Protein AF-A0AA40K0H0-F1 (afdb_monomer_lite)

Foldseek 3Di:
DDDDDDDDDDDPPPCPVVVLVVLQVVCVVPPDPVGRDDDDPDLLVVLCVVVVPDPCLCVPPPVSVVVSVVSSVVSVVVVCCVRPDDPPDPPDD

Organism: NCBI:txid314040

Structure (mmCIF, N/CA/C/O backbone):
data_AF-A0AA40K0H0-F1
#
_entry.id   AF-A0AA40K0H0-F1
#
loop_
_atom_site.group_PDB
_atom_site.id
_atom_site.type_symbol
_atom_site.label_atom_id
_atom_site.label_alt_id
_atom_site.label_comp_id
_atom_site.label_asym_id
_atom_site.label_entity_id
_atom_site.label_seq_id
_atom_site.pdbx_PDB_ins_code
_atom_site.Cartn_x
_atom_site.Cartn_y
_atom_site.Cartn_z
_atom_site.occupancy
_atom_site.B_iso_or_equiv
_atom_site.auth_seq_id
_atom_site.auth_comp_id
_atom_site.auth_asym_id
_atom_site.auth_atom_id
_atom_site.pdbx_PDB_model_num
ATOM 1 N N . MET A 1 1 ? 23.604 10.184 -4.451 1.00 47.88 1 MET A N 1
ATOM 2 C CA . MET A 1 1 ? 22.440 10.475 -5.316 1.00 47.88 1 MET A CA 1
ATOM 3 C C . MET A 1 1 ? 21.185 10.258 -4.491 1.00 47.88 1 MET A C 1
ATOM 5 O O . MET A 1 1 ? 21.107 9.231 -3.835 1.00 47.88 1 MET A O 1
ATOM 9 N N . TYR A 1 2 ? 20.259 11.217 -4.463 1.00 58.56 2 TYR A N 1
ATOM 10 C CA . TYR A 1 2 ? 18.950 11.019 -3.836 1.00 58.56 2 TYR A CA 1
ATOM 11 C C . TYR A 1 2 ? 18.004 10.398 -4.865 1.00 58.56 2 TYR A C 1
ATOM 13 O O . TYR A 1 2 ? 17.786 10.984 -5.927 1.00 58.56 2 TYR A O 1
ATOM 21 N N . SER A 1 3 ? 17.466 9.221 -4.560 1.00 70.00 3 SER A N 1
ATOM 22 C CA . SER A 1 3 ? 16.401 8.600 -5.349 1.00 70.00 3 SER A CA 1
ATOM 23 C C . SER A 1 3 ? 15.092 9.351 -5.104 1.00 70.00 3 SER A C 1
ATOM 25 O O . SER A 1 3 ? 14.798 9.745 -3.974 1.00 70.00 3 SER A O 1
ATOM 27 N N . LYS A 1 4 ? 14.331 9.617 -6.169 1.00 82.19 4 LYS A N 1
ATOM 28 C CA . LYS A 1 4 ? 13.046 10.321 -6.076 1.00 82.19 4 LYS A CA 1
ATOM 29 C C . LYS A 1 4 ? 11.937 9.305 -5.823 1.00 82.19 4 LYS A C 1
ATOM 31 O O . LYS A 1 4 ? 11.675 8.473 -6.686 1.00 82.19 4 LYS A O 1
ATOM 36 N N . ASN A 1 5 ? 11.262 9.426 -4.684 1.00 86.38 5 ASN A N 1
ATOM 37 C CA . ASN A 1 5 ? 10.112 8.592 -4.341 1.00 86.38 5 ASN A CA 1
ATOM 38 C C . ASN A 1 5 ? 8.810 9.339 -4.660 1.00 86.38 5 ASN A C 1
ATOM 40 O O . ASN A 1 5 ? 8.694 10.535 -4.388 1.00 86.38 5 ASN A O 1
ATOM 44 N N . VAL A 1 6 ? 7.823 8.630 -5.213 1.00 86.50 6 VAL A N 1
ATOM 45 C CA . VAL A 1 6 ? 6.477 9.156 -5.482 1.00 86.50 6 VAL A CA 1
ATOM 46 C C . VAL A 1 6 ? 5.472 8.363 -4.656 1.00 86.50 6 VAL A C 1
ATOM 48 O O . VAL A 1 6 ? 5.394 7.143 -4.778 1.00 86.50 6 VAL A O 1
ATOM 51 N N . TYR A 1 7 ? 4.680 9.058 -3.840 1.00 86.81 7 TYR A N 1
ATOM 52 C CA . TYR A 1 7 ? 3.661 8.447 -2.987 1.00 86.81 7 TYR A CA 1
ATOM 53 C C . TYR A 1 7 ? 2.268 8.749 -3.538 1.00 86.81 7 TYR A C 1
ATOM 55 O O . TYR A 1 7 ? 1.904 9.909 -3.728 1.00 86.81 7 TYR A O 1
ATOM 63 N N . ILE A 1 8 ? 1.473 7.705 -3.778 1.00 85.31 8 ILE A N 1
ATOM 64 C CA . ILE A 1 8 ? 0.089 7.826 -4.255 1.00 85.31 8 ILE A CA 1
ATOM 65 C C . ILE A 1 8 ? -0.856 7.561 -3.079 1.00 85.31 8 ILE A C 1
ATOM 67 O O . ILE A 1 8 ? -1.025 6.418 -2.655 1.00 85.31 8 ILE A O 1
ATOM 71 N N . VAL A 1 9 ? -1.500 8.615 -2.569 1.00 83.12 9 VAL A N 1
ATOM 72 C CA . VAL A 1 9 ? -2.405 8.558 -1.407 1.00 83.12 9 VAL A CA 1
ATOM 73 C C . VAL A 1 9 ? -3.813 8.989 -1.823 1.00 83.12 9 VAL A C 1
ATOM 75 O O . VAL A 1 9 ? -3.995 10.062 -2.387 1.00 83.12 9 VAL A O 1
ATOM 78 N N . SER A 1 10 ? -4.827 8.153 -1.572 1.00 77.50 10 SER A N 1
ATOM 79 C CA . SER A 1 10 ? -6.246 8.507 -1.765 1.00 77.50 10 SER A CA 1
ATOM 80 C C . SER A 1 10 ? -7.193 7.546 -1.032 1.00 77.50 10 SER A C 1
ATOM 82 O O . SER A 1 10 ? -6.790 6.444 -0.646 1.00 77.50 10 SER A O 1
ATOM 84 N N . ALA A 1 11 ? -8.463 7.946 -0.884 1.00 77.12 11 ALA A N 1
ATOM 85 C CA . ALA A 1 11 ? -9.543 7.172 -0.253 1.00 77.12 11 ALA A CA 1
ATOM 86 C C . ALA A 1 11 ? -9.702 5.751 -0.833 1.00 77.12 11 ALA A C 1
ATOM 88 O O . ALA A 1 11 ? -9.265 5.485 -1.948 1.00 77.12 11 ALA A O 1
ATOM 89 N N . GLN A 1 12 ? -10.303 4.804 -0.103 1.00 73.75 12 GLN A N 1
ATOM 90 C CA . GLN A 1 12 ? -10.479 3.416 -0.568 1.00 73.75 12 GLN A CA 1
ATOM 91 C C . GLN A 1 12 ? -11.258 3.334 -1.904 1.00 73.75 12 GLN A C 1
ATOM 93 O O . GLN A 1 12 ? -12.053 4.210 -2.223 1.00 73.75 12 GLN A O 1
ATOM 98 N N . CYS A 1 13 ? -11.003 2.292 -2.709 1.00 70.19 13 CYS A N 1
ATOM 99 C CA . CYS A 1 13 ? -11.705 2.005 -3.976 1.00 70.19 13 CYS A CA 1
ATOM 100 C C . CYS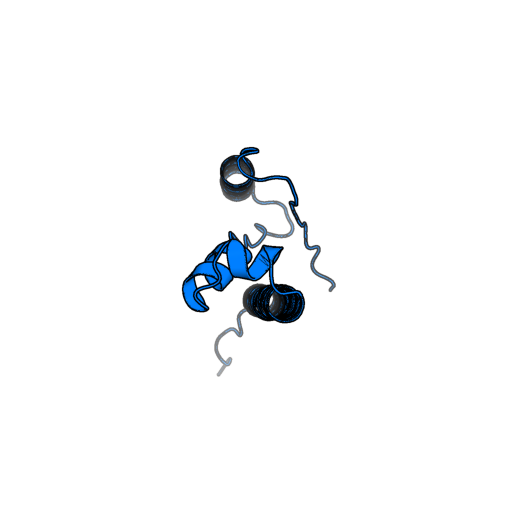 A 1 13 ? -11.605 3.062 -5.099 1.00 70.19 13 CYS A C 1
ATOM 102 O O . CYS A 1 13 ? -12.247 2.919 -6.130 1.00 70.19 13 CYS A O 1
ATOM 104 N N . THR A 1 14 ? -10.720 4.052 -4.989 1.00 78.44 14 THR A N 1
ATOM 105 C CA . THR A 1 14 ? -10.452 5.070 -6.031 1.00 78.44 14 THR A CA 1
ATOM 106 C C . THR A 1 14 ? -9.584 4.587 -7.206 1.00 78.44 14 THR A C 1
ATOM 108 O O . THR A 1 14 ? -8.976 5.389 -7.907 1.00 78.44 14 THR A O 1
ATOM 111 N N . GLY A 1 15 ? -9.444 3.272 -7.409 1.00 81.88 15 GLY A N 1
ATOM 112 C CA . GLY A 1 15 ? -8.639 2.729 -8.512 1.00 81.88 15 GLY A CA 1
ATOM 113 C C . GLY A 1 15 ? -7.117 2.878 -8.358 1.00 81.88 15 GLY A C 1
ATOM 114 O O . GLY A 1 15 ? -6.402 2.735 -9.343 1.00 81.88 15 GLY A O 1
ATOM 115 N N . LYS A 1 16 ? -6.593 3.124 -7.146 1.00 87.62 16 LYS A N 1
ATOM 116 C CA . LYS A 1 16 ? -5.137 3.207 -6.876 1.00 87.62 16 LYS A CA 1
ATOM 117 C C . LYS A 1 16 ? -4.360 2.019 -7.432 1.00 87.62 16 LYS A C 1
ATOM 119 O O . LYS A 1 16 ? -3.382 2.217 -8.138 1.00 87.62 16 LYS A O 1
ATOM 124 N N . THR A 1 17 ? -4.809 0.797 -7.146 1.00 84.44 17 THR A N 1
ATOM 125 C CA . THR A 1 17 ? -4.153 -0.422 -7.637 1.00 84.44 17 THR A CA 1
ATOM 126 C C . THR A 1 17 ? -4.135 -0.445 -9.167 1.00 84.44 17 THR A C 1
ATOM 128 O O . THR A 1 17 ? -3.104 -0.736 -9.763 1.00 84.44 17 THR A O 1
ATOM 131 N N . THR A 1 18 ? -5.230 -0.031 -9.813 1.00 89.62 18 THR A N 1
ATOM 132 C CA . THR A 1 18 ? -5.312 0.103 -11.274 1.00 89.62 18 THR A CA 1
ATOM 133 C C . THR A 1 18 ? -4.331 1.140 -11.814 1.00 89.62 18 THR A C 1
ATOM 135 O O . THR A 1 18 ? -3.645 0.870 -12.796 1.00 89.62 18 THR A O 1
ATOM 138 N N . LEU A 1 19 ? -4.237 2.313 -11.180 1.00 89.00 19 LEU A N 1
ATOM 139 C CA . LEU A 1 19 ? -3.306 3.366 -11.585 1.00 89.00 19 LEU A CA 1
ATOM 140 C C . LEU A 1 19 ? -1.855 2.899 -11.458 1.00 89.00 19 LEU A C 1
ATOM 142 O O . LEU A 1 19 ? -1.090 3.030 -12.407 1.00 89.00 19 LEU A O 1
ATOM 146 N N . VAL A 1 20 ? -1.496 2.318 -10.312 1.00 89.06 20 VAL A N 1
ATOM 147 C CA . VAL A 1 20 ? -0.142 1.818 -10.066 1.00 89.06 20 VAL A CA 1
ATOM 148 C C . VAL A 1 20 ? 0.212 0.722 -11.073 1.00 89.06 20 VAL A C 1
ATOM 150 O O . VAL A 1 20 ? 1.295 0.767 -11.636 1.00 89.06 20 VAL A O 1
ATOM 153 N N . ASN A 1 21 ? -0.699 -0.211 -11.369 1.00 89.19 21 ASN A N 1
ATOM 154 C CA . ASN A 1 21 ? -0.465 -1.253 -12.376 1.00 89.19 21 ASN A CA 1
ATOM 155 C C . ASN A 1 21 ? -0.288 -0.684 -13.792 1.00 89.19 21 ASN A C 1
ATOM 157 O O . ASN A 1 21 ? 0.510 -1.202 -14.564 1.00 89.19 21 ASN A O 1
ATOM 161 N N . ARG A 1 22 ? -1.009 0.385 -14.147 1.00 91.38 22 ARG A N 1
ATOM 162 C CA . ARG A 1 22 ? -0.817 1.054 -15.443 1.00 91.38 22 ARG A CA 1
ATOM 163 C C . ARG A 1 22 ? 0.509 1.803 -15.517 1.00 91.38 22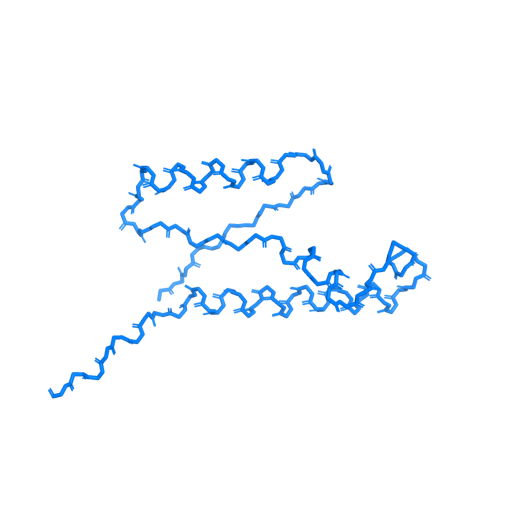 ARG A C 1
ATOM 165 O O . ARG A 1 22 ? 1.129 1.796 -16.572 1.00 91.38 22 ARG A O 1
ATOM 172 N N . LEU A 1 23 ? 0.939 2.433 -14.423 1.00 90.56 23 LEU A N 1
ATOM 173 C CA . LEU A 1 23 ? 2.254 3.076 -14.345 1.00 90.56 23 LEU A CA 1
ATOM 174 C C . LEU A 1 23 ? 3.381 2.043 -14.457 1.00 90.56 23 LEU A C 1
ATOM 176 O O . LEU A 1 23 ? 4.317 2.263 -15.213 1.00 90.56 23 LEU A O 1
ATOM 180 N N . ASP A 1 24 ? 3.244 0.910 -13.768 1.00 89.62 24 ASP A N 1
ATOM 181 C CA . ASP A 1 24 ? 4.140 -0.253 -13.857 1.00 89.62 24 ASP A CA 1
ATOM 182 C C . ASP A 1 24 ? 4.337 -0.699 -15.304 1.00 89.62 24 ASP A C 1
ATOM 184 O O . ASP A 1 24 ? 5.446 -0.684 -15.832 1.00 89.62 24 ASP A O 1
ATOM 188 N N . GLN A 1 25 ? 3.223 -0.975 -15.985 1.00 91.38 25 GLN A N 1
ATOM 189 C CA . GLN A 1 25 ? 3.233 -1.366 -17.386 1.00 91.38 25 GLN A CA 1
ATOM 190 C C . GLN A 1 25 ? 3.869 -0.285 -18.268 1.00 91.38 25 GLN A C 1
ATOM 192 O O . GLN A 1 25 ? 4.731 -0.583 -19.085 1.00 91.38 25 GLN A O 1
ATOM 197 N N . HIS A 1 26 ? 3.495 0.981 -18.070 1.00 91.94 26 HIS A N 1
ATOM 198 C CA . HIS A 1 26 ? 4.013 2.084 -18.872 1.00 91.94 26 HIS A CA 1
ATOM 199 C C . HIS A 1 26 ? 5.533 2.234 -18.758 1.00 91.94 26 HIS A C 1
ATOM 201 O O . HIS A 1 26 ? 6.186 2.437 -19.779 1.00 91.94 26 HIS A O 1
ATOM 207 N N . PHE A 1 27 ? 6.093 2.128 -17.549 1.00 90.38 27 PHE A N 1
ATOM 208 C CA . PHE A 1 27 ? 7.537 2.238 -17.339 1.00 90.38 27 PHE A CA 1
ATOM 209 C C . PHE A 1 27 ? 8.304 0.977 -17.743 1.00 90.38 27 PHE A C 1
ATOM 211 O O . PHE A 1 27 ? 9.481 1.084 -18.078 1.00 90.38 27 PHE A O 1
ATOM 218 N N . HIS A 1 28 ? 7.673 -0.200 -17.739 1.00 88.56 28 HIS A N 1
ATOM 219 C CA . HIS A 1 28 ? 8.253 -1.383 -18.376 1.00 88.56 28 HIS A CA 1
ATOM 220 C C . HIS A 1 28 ? 8.308 -1.242 -19.900 1.00 88.56 28 HIS A C 1
ATOM 222 O O . HIS A 1 28 ? 9.344 -1.530 -20.492 1.00 88.56 28 HIS A O 1
ATOM 228 N N . ASP A 1 29 ? 7.234 -0.755 -20.523 1.00 92.06 29 ASP A N 1
ATOM 229 C CA . ASP A 1 29 ? 7.167 -0.579 -21.978 1.00 92.06 29 ASP A CA 1
ATOM 230 C C . ASP A 1 29 ? 8.021 0.609 -22.457 1.00 92.06 29 ASP A C 1
ATOM 232 O O . ASP A 1 29 ? 8.529 0.609 -23.577 1.00 92.06 29 ASP A O 1
ATOM 236 N N . ASN A 1 30 ? 8.181 1.633 -21.612 1.00 91.00 30 ASN A N 1
ATOM 237 C CA . ASN A 1 30 ? 8.895 2.876 -21.911 1.00 91.00 30 ASN A CA 1
ATOM 238 C C . ASN A 1 30 ? 9.849 3.233 -20.755 1.00 91.00 30 ASN A C 1
ATOM 240 O O . ASN A 1 30 ? 9.567 4.154 -19.977 1.00 91.00 30 ASN A O 1
ATOM 244 N N . PRO A 1 31 ? 10.973 2.511 -20.605 1.00 87.12 31 PRO A N 1
ATOM 245 C CA . PRO A 1 31 ? 11.893 2.732 -19.500 1.00 87.12 31 PRO A CA 1
ATOM 246 C C . PRO A 1 31 ? 12.534 4.122 -19.611 1.00 87.12 31 PRO A C 1
ATOM 248 O O . PRO A 1 31 ? 13.093 4.471 -20.657 1.00 87.12 31 PRO A O 1
ATOM 251 N N . PRO A 1 32 ? 12.482 4.947 -18.550 1.00 84.88 32 PRO A N 1
ATOM 252 C CA . PRO A 1 32 ? 13.126 6.247 -18.573 1.00 84.88 32 PRO A CA 1
ATOM 253 C C . PRO A 1 32 ? 14.656 6.077 -18.524 1.00 84.88 32 PRO A C 1
ATOM 255 O O . PRO A 1 32 ? 15.153 5.061 -18.036 1.00 84.88 32 PRO A O 1
ATOM 258 N N . PRO A 1 33 ? 15.438 7.099 -18.924 1.00 83.56 33 PRO A N 1
ATOM 259 C CA . PRO A 1 33 ? 16.905 7.041 -18.888 1.00 83.56 33 PRO A CA 1
ATOM 260 C C . PRO A 1 33 ? 17.493 6.753 -17.498 1.00 83.56 33 PRO A C 1
ATOM 262 O O . PRO A 1 33 ? 18.626 6.302 -17.381 1.00 83.56 33 PRO A O 1
ATOM 265 N N . ALA A 1 34 ? 16.726 7.035 -16.441 1.00 79.94 34 ALA A N 1
ATOM 266 C CA . ALA A 1 34 ? 17.097 6.785 -15.052 1.00 79.94 34 ALA A CA 1
ATOM 267 C C . ALA A 1 34 ? 16.775 5.354 -14.564 1.00 79.94 34 ALA A C 1
ATOM 269 O O . ALA A 1 34 ? 17.054 5.046 -13.409 1.00 79.94 34 ALA A O 1
ATOM 270 N N . GLY A 1 35 ? 16.203 4.498 -15.419 1.00 80.75 35 GLY A N 1
ATOM 271 C CA . GLY A 1 35 ? 15.756 3.146 -15.082 1.00 80.75 35 GLY A CA 1
ATOM 272 C C . GLY A 1 35 ? 14.305 3.079 -14.596 1.00 80.75 35 GLY A C 1
ATOM 273 O O . GLY A 1 35 ? 13.730 4.068 -14.137 1.00 80.75 35 GLY A O 1
ATOM 274 N N . THR A 1 36 ? 13.696 1.900 -14.721 1.00 83.38 36 THR A N 1
ATOM 275 C CA . THR A 1 36 ? 12.312 1.652 -14.293 1.00 83.38 36 THR A CA 1
ATOM 276 C C . THR A 1 36 ? 12.188 1.835 -12.777 1.00 83.38 36 THR A C 1
ATOM 278 O O . THR A 1 36 ? 12.982 1.259 -12.030 1.00 83.38 36 THR A O 1
ATOM 281 N N . PRO A 1 37 ? 11.217 2.630 -12.291 1.00 84.56 37 PRO A N 1
ATOM 282 C CA . PRO A 1 37 ? 11.033 2.824 -10.863 1.00 84.56 37 PRO A CA 1
ATOM 283 C C . PRO A 1 37 ? 10.568 1.530 -10.191 1.00 84.56 37 PRO A C 1
ATOM 285 O O . PRO A 1 37 ? 9.680 0.835 -10.681 1.00 84.56 37 PRO A O 1
ATOM 288 N N . ALA A 1 38 ? 11.130 1.257 -9.018 1.00 85.25 38 ALA A N 1
ATOM 289 C CA . ALA A 1 38 ? 10.625 0.233 -8.119 1.00 85.25 38 ALA A CA 1
ATOM 290 C C . ALA A 1 38 ? 9.192 0.550 -7.676 1.00 85.25 38 ALA A C 1
ATOM 292 O O . ALA A 1 38 ? 8.887 1.688 -7.307 1.00 85.25 38 ALA A O 1
ATOM 293 N N . ILE A 1 39 ? 8.328 -0.466 -7.642 1.00 85.44 39 ILE A N 1
ATOM 294 C CA . ILE A 1 39 ? 6.953 -0.298 -7.175 1.00 85.44 39 ILE A CA 1
ATOM 295 C C . ILE A 1 39 ? 6.726 -1.055 -5.878 1.00 85.44 39 ILE A C 1
ATOM 297 O O . ILE A 1 39 ? 6.659 -2.280 -5.840 1.00 85.44 39 ILE A O 1
ATOM 301 N N . ILE A 1 40 ? 6.502 -0.288 -4.816 1.00 84.56 40 ILE A N 1
ATOM 302 C CA . ILE A 1 40 ? 6.147 -0.800 -3.497 1.00 84.56 40 ILE A CA 1
ATOM 303 C C . ILE A 1 40 ? 4.621 -0.731 -3.369 1.00 84.56 40 ILE A C 1
ATOM 305 O O . ILE A 1 40 ? 4.047 0.343 -3.182 1.00 84.56 40 ILE 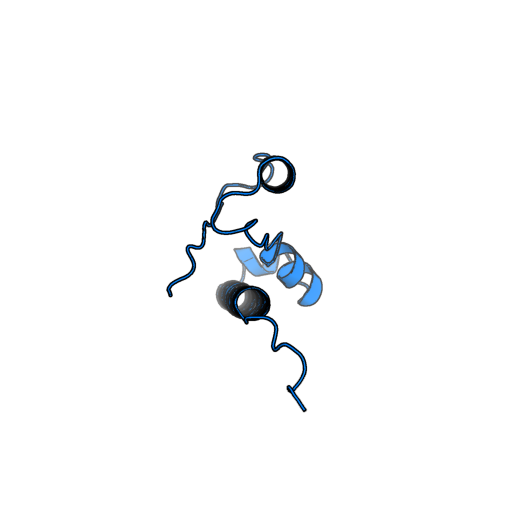A O 1
ATOM 309 N N . LYS A 1 41 ? 3.939 -1.873 -3.527 1.00 81.50 41 LYS A N 1
ATOM 310 C CA . LYS A 1 41 ? 2.469 -1.954 -3.479 1.00 81.50 41 LYS A CA 1
ATOM 311 C C . LYS A 1 41 ? 1.990 -2.406 -2.092 1.00 81.50 41 LYS A C 1
ATOM 313 O O . LYS A 1 41 ? 2.520 -3.341 -1.509 1.00 81.50 41 LYS A O 1
ATOM 318 N N . GLU A 1 42 ? 0.930 -1.760 -1.607 1.00 72.94 42 GLU A N 1
ATOM 319 C CA . GLU A 1 42 ? 0.024 -2.280 -0.565 1.00 72.94 42 GLU A CA 1
ATOM 320 C C . GLU A 1 42 ? 0.619 -2.575 0.830 1.00 72.94 42 GLU A C 1
ATOM 322 O O . GLU A 1 42 ? 0.049 -3.365 1.580 1.00 72.94 42 GLU A O 1
ATOM 327 N N . VAL A 1 43 ? 1.683 -1.875 1.240 1.00 81.62 43 VAL A N 1
ATOM 328 C CA . VAL A 1 43 ? 2.330 -2.048 2.561 1.00 81.62 43 VAL A CA 1
ATOM 329 C C . VAL A 1 43 ? 1.334 -1.993 3.719 1.00 81.62 43 VAL A C 1
ATOM 331 O O . VAL A 1 43 ? 1.327 -2.873 4.575 1.00 81.62 43 VAL A O 1
ATOM 334 N N . ALA A 1 44 ? 0.431 -1.011 3.713 1.00 80.25 44 ALA A N 1
ATOM 335 C CA . ALA A 1 44 ? -0.585 -0.892 4.753 1.00 80.25 44 ALA A CA 1
ATOM 336 C C . ALA A 1 44 ? -1.532 -2.099 4.810 1.00 80.25 44 ALA A C 1
ATOM 338 O O . ALA A 1 44 ? -1.878 -2.550 5.898 1.00 80.25 44 ALA A O 1
ATOM 339 N N . ARG A 1 45 ? -1.915 -2.669 3.659 1.00 81.62 45 ARG A N 1
ATOM 340 C CA . ARG A 1 45 ? -2.770 -3.863 3.625 1.00 81.62 45 ARG A CA 1
ATOM 341 C C . ARG A 1 45 ? -2.032 -5.071 4.198 1.00 81.62 45 ARG A C 1
ATOM 343 O O . ARG A 1 45 ? -2.613 -5.804 4.991 1.00 81.62 45 ARG A O 1
ATOM 350 N N . THR A 1 46 ? -0.762 -5.245 3.841 1.00 85.69 46 THR A N 1
ATOM 351 C CA . THR A 1 46 ? 0.078 -6.322 4.377 1.00 85.69 46 THR A CA 1
ATOM 352 C C . THR A 1 46 ? 0.204 -6.226 5.896 1.00 85.69 46 THR A C 1
ATOM 354 O O . THR A 1 46 ? 0.003 -7.224 6.580 1.00 85.69 46 THR A O 1
ATOM 357 N N . VAL A 1 47 ? 0.442 -5.026 6.433 1.00 87.75 47 VAL A N 1
ATOM 358 C CA . VAL A 1 47 ? 0.540 -4.796 7.884 1.00 87.75 47 VAL A CA 1
ATOM 359 C C . VAL A 1 47 ? -0.779 -5.101 8.598 1.00 87.75 47 VAL A C 1
ATOM 361 O O . VAL A 1 47 ? -0.765 -5.769 9.631 1.00 87.75 47 VAL A O 1
ATOM 364 N N . LEU A 1 48 ? -1.918 -4.667 8.045 1.00 86.75 48 LEU A N 1
ATOM 365 C CA . LEU A 1 48 ? -3.238 -4.957 8.620 1.00 86.75 48 LEU A CA 1
ATOM 366 C C . LEU A 1 48 ? -3.471 -6.468 8.765 1.00 86.75 48 LEU A C 1
ATOM 368 O O . LEU A 1 48 ? -3.888 -6.922 9.828 1.00 86.75 48 LEU A O 1
ATOM 372 N N . VAL A 1 49 ? -3.156 -7.242 7.720 1.00 87.50 49 VAL A N 1
ATOM 373 C CA . VAL A 1 49 ? -3.326 -8.703 7.714 1.00 87.50 49 VAL A CA 1
ATOM 374 C C . VAL A 1 49 ? -2.322 -9.388 8.644 1.00 87.50 49 VAL A C 1
ATOM 376 O O . VAL A 1 49 ? -2.714 -10.223 9.451 1.00 87.50 49 VAL A O 1
ATOM 379 N N . GLN A 1 50 ? -1.037 -9.030 8.574 1.00 89.44 50 GLN A N 1
ATOM 380 C CA . GLN A 1 50 ? 0.022 -9.679 9.362 1.00 89.44 50 GLN A CA 1
ATOM 381 C C . GLN A 1 50 ? -0.144 -9.481 10.871 1.00 89.44 50 GLN A C 1
ATOM 383 O O . GLN A 1 50 ? 0.144 -10.390 11.646 1.00 89.44 50 GLN A O 1
ATOM 388 N N . HIS A 1 51 ? -0.617 -8.307 11.289 1.00 87.25 51 HIS A N 1
ATOM 389 C CA . HIS A 1 51 ? -0.782 -7.961 12.700 1.00 87.25 51 HIS A CA 1
ATOM 390 C C . HIS A 1 51 ? -2.235 -8.079 13.192 1.00 87.25 51 HIS A C 1
ATOM 392 O O . HIS A 1 51 ? -2.514 -7.723 14.336 1.00 87.25 51 HIS A O 1
ATOM 398 N N . ASN A 1 52 ? -3.144 -8.605 12.359 1.00 89.06 52 ASN A N 1
ATOM 399 C CA . ASN A 1 52 ? -4.569 -8.788 12.658 1.00 89.06 52 ASN A CA 1
ATOM 400 C C . ASN A 1 52 ? -5.261 -7.509 13.163 1.00 89.06 52 ASN A C 1
ATOM 402 O O . ASN A 1 52 ? -6.035 -7.547 14.119 1.00 89.06 52 ASN A O 1
ATOM 406 N N . PHE A 1 53 ? -4.977 -6.368 12.534 1.00 89.12 53 PHE A N 1
ATOM 407 C CA . PHE A 1 53 ? -5.714 -5.140 12.823 1.00 89.12 53 PHE A CA 1
ATOM 408 C C . PHE A 1 53 ? -7.100 -5.196 12.191 1.00 89.12 53 PHE A C 1
ATOM 410 O O . PHE A 1 53 ? -7.252 -5.414 10.987 1.00 89.12 53 PHE A O 1
ATOM 417 N N . THR A 1 54 ? -8.111 -4.947 13.011 1.00 88.88 54 THR A N 1
ATOM 418 C CA . THR A 1 54 ? -9.508 -4.839 12.597 1.00 88.88 54 THR A CA 1
ATOM 419 C C . THR A 1 54 ? -9.920 -3.378 12.422 1.00 88.88 54 THR A C 1
ATOM 421 O O . THR A 1 54 ? -9.205 -2.460 12.818 1.00 88.88 54 THR A O 1
ATOM 424 N N . ALA A 1 55 ? -11.092 -3.138 11.827 1.00 86.25 55 ALA A N 1
ATOM 425 C CA . ALA A 1 55 ? -11.638 -1.784 11.727 1.00 86.25 55 ALA A CA 1
ATOM 426 C C . ALA A 1 55 ? -11.886 -1.161 13.114 1.00 86.25 55 ALA A C 1
ATOM 428 O O . ALA A 1 55 ? -11.598 0.018 13.304 1.00 86.25 55 ALA A O 1
ATOM 429 N N . ASP A 1 56 ? -12.347 -1.965 14.077 1.00 87.06 56 ASP A N 1
ATOM 430 C CA . ASP A 1 56 ? -12.613 -1.509 15.444 1.00 87.06 56 ASP A CA 1
ATOM 431 C C . ASP A 1 56 ? -11.329 -1.066 16.157 1.00 87.06 56 ASP A C 1
ATOM 433 O O . ASP A 1 56 ? -11.292 -0.020 16.799 1.00 87.06 56 ASP A O 1
ATOM 437 N N . ASP A 1 57 ? -10.225 -1.781 15.932 1.00 85.19 57 ASP A N 1
ATOM 438 C CA . ASP A 1 57 ? -8.915 -1.404 16.472 1.00 85.19 57 ASP A CA 1
ATOM 439 C C . ASP A 1 57 ? -8.448 -0.018 16.018 1.00 85.19 57 ASP A C 1
ATOM 441 O O . ASP A 1 57 ? -7.678 0.641 16.716 1.00 85.19 57 ASP A O 1
ATOM 445 N N . ILE A 1 58 ? -8.891 0.415 14.838 1.00 84.38 58 ILE A N 1
ATOM 446 C CA . ILE A 1 58 ? -8.495 1.683 14.225 1.00 84.38 58 ILE A CA 1
ATOM 447 C C . ILE A 1 58 ? -9.395 2.822 14.714 1.00 84.38 58 ILE A C 1
ATOM 449 O O . ILE A 1 58 ? -8.917 3.940 14.901 1.00 84.38 58 ILE A O 1
ATOM 453 N N . THR A 1 59 ? -10.689 2.556 14.914 1.00 87.69 59 THR A N 1
ATOM 454 C CA . THR A 1 59 ? -11.678 3.579 15.287 1.00 87.69 59 THR A CA 1
ATOM 455 C C . THR A 1 59 ? -11.829 3.761 16.790 1.00 87.69 59 THR A C 1
ATOM 457 O O . THR A 1 59 ? -12.116 4.867 17.240 1.00 87.69 59 THR A O 1
ATOM 460 N N . SER A 1 60 ? -11.645 2.689 17.557 1.00 88.25 60 SER A N 1
ATOM 461 C CA . SER A 1 60 ? -12.056 2.614 18.962 1.00 88.25 60 SER A CA 1
ATOM 462 C C . SER A 1 60 ? -10.868 2.647 19.932 1.00 88.25 60 SER A C 1
ATOM 464 O O . SER A 1 60 ? -11.055 2.868 21.126 1.00 88.25 60 SER A O 1
ATOM 466 N N . SER A 1 61 ? -9.631 2.483 1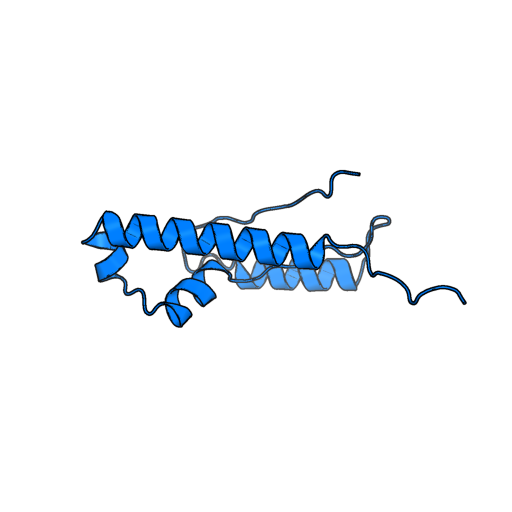9.440 1.00 89.81 61 SER A N 1
ATOM 467 C CA . SER A 1 61 ? -8.407 2.522 20.250 1.00 89.81 61 SER A CA 1
ATOM 468 C C . SER A 1 61 ? -7.328 3.407 19.622 1.00 89.81 61 SER A C 1
ATOM 470 O O . SER A 1 61 ? -6.700 3.063 18.620 1.00 89.81 61 SER A O 1
ATOM 472 N N . GLN A 1 62 ? -7.051 4.545 20.263 1.00 91.25 62 GLN A N 1
ATOM 473 C CA . GLN A 1 62 ? -5.983 5.450 19.831 1.00 91.25 62 GLN A CA 1
ATOM 474 C C . GLN A 1 62 ? -4.604 4.774 19.872 1.00 91.25 62 GLN A C 1
ATOM 476 O O . GLN A 1 62 ? -3.800 4.960 18.961 1.00 91.25 62 GLN A O 1
ATOM 481 N N . GLU A 1 63 ? -4.337 3.956 20.892 1.00 93.00 63 GLU A N 1
ATOM 482 C CA . GLU A 1 63 ? -3.067 3.235 21.031 1.00 93.00 63 GLU A CA 1
ATOM 483 C C . GLU A 1 63 ? -2.843 2.242 19.886 1.00 93.00 63 GLU A C 1
ATOM 485 O O . GLU A 1 63 ? -1.764 2.216 19.290 1.00 93.00 63 GLU A O 1
ATOM 490 N N . ARG A 1 64 ? -3.870 1.461 19.523 1.00 89.56 64 ARG A N 1
ATOM 491 C CA . ARG A 1 64 ? -3.772 0.498 18.416 1.00 89.56 64 ARG A CA 1
ATOM 492 C C . ARG A 1 64 ? -3.665 1.199 17.065 1.00 89.56 64 ARG A C 1
ATOM 494 O O . ARG A 1 64 ? -2.876 0.763 16.229 1.00 89.56 64 ARG A O 1
ATOM 501 N N . CYS A 1 65 ? -4.359 2.319 16.876 1.00 88.88 65 CYS A N 1
ATOM 502 C CA . CYS A 1 65 ? -4.215 3.151 15.683 1.00 88.88 65 CYS A CA 1
ATOM 503 C C . CYS A 1 65 ? -2.782 3.700 15.523 1.00 88.88 65 CYS A C 1
ATOM 505 O O . CYS A 1 65 ? -2.192 3.593 14.445 1.00 88.88 65 CYS A O 1
ATOM 507 N N . LEU A 1 66 ? -2.172 4.212 16.598 1.00 92.19 66 LEU A N 1
ATOM 508 C CA . LEU A 1 66 ? -0.777 4.675 16.577 1.00 92.19 66 LEU A CA 1
ATOM 509 C C . LEU A 1 66 ? 0.206 3.530 16.304 1.00 92.19 66 LEU A C 1
ATOM 511 O O . LEU A 1 66 ? 1.158 3.696 15.537 1.00 92.19 66 LEU A O 1
ATOM 515 N N . LEU A 1 67 ? -0.035 2.355 16.889 1.00 92.88 67 LEU A N 1
ATOM 516 C CA . LEU A 1 67 ? 0.782 1.169 16.644 1.00 92.88 67 LEU A CA 1
ATOM 517 C C . LEU A 1 67 ? 0.717 0.733 15.173 1.00 92.88 67 LEU A C 1
ATOM 519 O O . LEU A 1 67 ? 1.753 0.452 14.570 1.00 92.88 67 LEU A O 1
ATOM 523 N N . LEU A 1 68 ? -0.477 0.744 14.573 1.00 90.62 68 LEU A N 1
ATOM 524 C CA . LEU A 1 68 ? -0.663 0.486 13.147 1.00 90.62 68 LEU A CA 1
ATOM 525 C C . LEU A 1 68 ? 0.138 1.478 12.295 1.00 90.62 68 LEU A C 1
ATOM 527 O O . LEU A 1 68 ? 0.877 1.063 11.403 1.00 90.62 68 LEU A 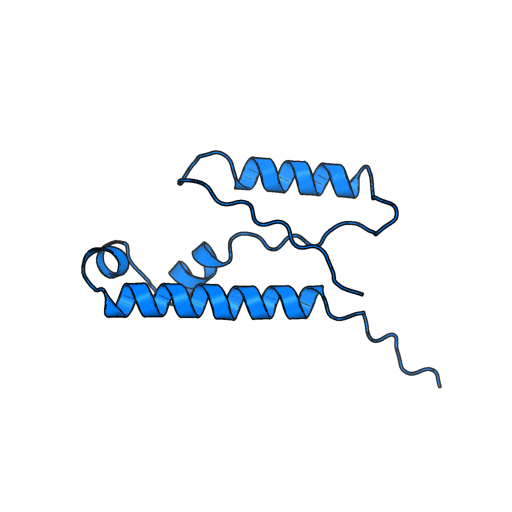O 1
ATOM 531 N N . GLN A 1 69 ? 0.031 2.781 12.575 1.00 90.62 69 GLN A N 1
ATOM 532 C CA . GLN A 1 69 ? 0.785 3.804 11.842 1.00 90.62 69 GLN A CA 1
ATOM 533 C C . GLN A 1 69 ? 2.295 3.563 11.919 1.00 90.62 69 GLN A C 1
ATOM 535 O O . GLN A 1 69 ? 2.986 3.646 10.901 1.00 90.62 69 GLN A O 1
ATOM 540 N N . ARG A 1 70 ? 2.803 3.200 13.100 1.00 93.75 70 ARG A N 1
ATOM 541 C CA . ARG A 1 70 ? 4.214 2.861 13.290 1.00 93.75 70 ARG A CA 1
ATOM 542 C C . ARG A 1 70 ? 4.634 1.663 12.437 1.00 93.75 70 ARG A C 1
ATOM 544 O O . ARG A 1 70 ? 5.622 1.763 11.714 1.00 93.75 70 ARG A O 1
ATOM 551 N N . PHE A 1 71 ? 3.878 0.566 12.462 1.00 92.31 71 PHE A N 1
ATOM 552 C CA . PHE A 1 71 ? 4.211 -0.622 11.669 1.00 92.31 71 PHE A CA 1
ATOM 553 C C . PHE A 1 71 ? 4.155 -0.372 10.161 1.00 92.31 71 PHE A C 1
ATOM 555 O O . P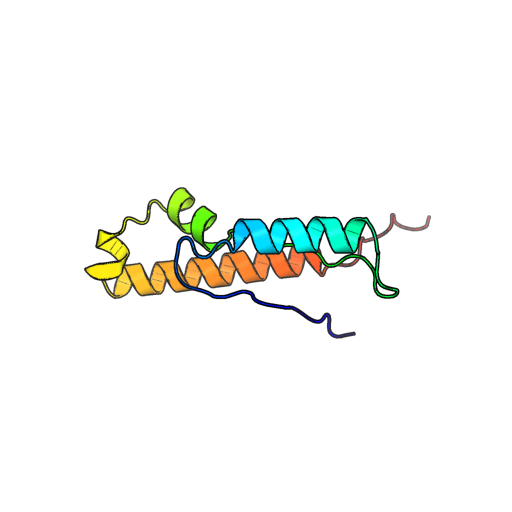HE A 1 71 ? 5.002 -0.883 9.425 1.00 92.31 71 PHE A O 1
ATOM 562 N N . ILE A 1 72 ? 3.210 0.447 9.691 1.00 90.12 72 ILE A N 1
ATOM 563 C CA . ILE A 1 72 ? 3.154 0.867 8.285 1.00 90.12 72 ILE A CA 1
ATOM 564 C C . ILE A 1 72 ? 4.442 1.601 7.901 1.00 90.12 72 ILE A C 1
ATOM 566 O O . ILE A 1 72 ? 5.059 1.256 6.894 1.00 90.12 72 ILE A O 1
ATOM 570 N N . LEU A 1 73 ? 4.875 2.574 8.707 1.00 90.56 73 LEU A N 1
ATOM 571 C CA . LEU A 1 73 ? 6.083 3.360 8.439 1.00 90.56 73 LEU A CA 1
ATOM 572 C C . LEU A 1 73 ? 7.362 2.515 8.485 1.00 90.56 73 LEU A C 1
ATOM 574 O O . LEU A 1 73 ? 8.224 2.659 7.617 1.00 90.56 73 LEU A O 1
ATOM 578 N N . GLU A 1 74 ? 7.488 1.620 9.464 1.00 91.88 74 GLU A N 1
ATOM 579 C CA . GLU A 1 74 ? 8.638 0.717 9.588 1.00 91.88 74 GLU A CA 1
ATOM 580 C C . GLU A 1 74 ? 8.727 -0.237 8.387 1.00 91.88 74 GLU A C 1
ATOM 582 O O . GLU A 1 74 ? 9.791 -0.374 7.776 1.00 91.88 74 GLU A O 1
ATOM 587 N N . THR A 1 75 ? 7.598 -0.831 7.989 1.00 89.31 75 THR A N 1
ATOM 588 C CA . THR A 1 75 ? 7.533 -1.744 6.838 1.00 89.31 75 THR A CA 1
ATOM 589 C C . THR A 1 75 ? 7.823 -1.012 5.527 1.00 89.31 75 THR A C 1
ATOM 591 O O . THR A 1 75 ? 8.587 -1.512 4.703 1.00 89.31 75 THR A O 1
ATOM 594 N N . GLN A 1 76 ? 7.288 0.201 5.354 1.00 89.12 76 GLN A N 1
ATOM 595 C CA . GLN A 1 76 ? 7.558 1.048 4.189 1.00 89.12 76 GLN A CA 1
ATOM 596 C C . GLN A 1 76 ? 9.048 1.404 4.105 1.00 89.12 76 GLN A C 1
ATOM 598 O O . GLN A 1 76 ? 9.675 1.209 3.067 1.00 89.12 76 GLN A O 1
ATOM 603 N N . THR A 1 77 ? 9.640 1.842 5.220 1.00 88.69 77 THR A N 1
ATOM 604 C CA . THR A 1 77 ? 11.070 2.183 5.300 1.00 88.69 77 THR A CA 1
ATOM 605 C C . THR A 1 77 ? 11.950 0.990 4.935 1.00 88.69 77 THR A C 1
ATOM 607 O O . THR A 1 77 ? 12.978 1.145 4.274 1.00 88.69 77 THR A O 1
ATOM 610 N N . LYS A 1 78 ? 11.572 -0.217 5.370 1.00 88.50 78 LYS A N 1
ATOM 611 C CA . LYS A 1 78 ? 12.292 -1.443 5.025 1.00 88.50 78 LYS A CA 1
ATOM 612 C C . LYS A 1 78 ? 12.200 -1.741 3.525 1.00 88.50 78 LYS A C 1
ATOM 614 O O . LYS A 1 78 ? 13.238 -1.943 2.902 1.00 88.50 78 LYS A O 1
ATOM 619 N N . ALA A 1 79 ? 10.998 -1.691 2.953 1.00 87.19 79 ALA A N 1
ATOM 620 C CA . ALA A 1 79 ? 10.778 -1.936 1.528 1.00 87.19 79 ALA A CA 1
ATOM 621 C C . ALA A 1 79 ? 11.537 -0.933 0.639 1.00 87.19 79 ALA A C 1
ATOM 623 O O . ALA A 1 79 ? 12.123 -1.317 -0.375 1.00 87.19 79 ALA A O 1
ATOM 624 N N . GLU A 1 80 ? 11.578 0.340 1.045 1.00 86.62 80 GLU A N 1
ATOM 625 C CA . GLU A 1 80 ? 12.352 1.382 0.364 1.00 86.62 80 GLU A CA 1
ATOM 626 C C . GLU A 1 80 ? 13.852 1.114 0.428 1.00 86.62 80 GLU A C 1
ATOM 628 O O . GLU A 1 80 ? 14.538 1.252 -0.579 1.00 86.62 80 GLU A O 1
ATOM 633 N N . LYS A 1 81 ? 14.380 0.696 1.584 1.00 86.50 81 LYS A N 1
ATOM 634 C CA . LYS A 1 81 ? 15.802 0.352 1.712 1.00 86.50 81 LYS A CA 1
ATOM 635 C C . LYS A 1 81 ? 16.184 -0.831 0.833 1.00 86.50 81 LYS A C 1
ATOM 637 O O . LYS A 1 81 ? 17.220 -0.763 0.187 1.00 86.50 81 LYS A O 1
ATOM 642 N N . GLU A 1 82 ? 15.369 -1.881 0.797 1.00 84.38 82 GLU A N 1
ATOM 643 C CA . GLU A 1 82 ? 15.622 -3.063 -0.037 1.00 84.38 82 GLU A CA 1
ATOM 644 C C . GLU A 1 82 ? 15.676 -2.705 -1.527 1.00 84.38 82 GLU A C 1
ATOM 646 O O . GLU A 1 82 ? 16.571 -3.165 -2.228 1.00 84.38 82 GLU A O 1
ATOM 651 N N . HIS A 1 83 ? 14.792 -1.819 -1.993 1.00 77.00 83 HIS A N 1
ATOM 652 C CA . HIS A 1 83 ? 14.787 -1.374 -3.391 1.00 77.00 83 HIS A CA 1
ATOM 653 C C . HIS A 1 83 ? 15.833 -0.303 -3.713 1.00 77.00 83 HIS A C 1
ATOM 655 O O . HIS A 1 83 ? 16.197 -0.133 -4.872 1.00 77.00 83 HIS A O 1
ATOM 661 N N . ASN A 1 84 ? 16.307 0.440 -2.712 1.00 70.88 84 ASN A N 1
ATOM 662 C CA . ASN A 1 84 ? 17.288 1.506 -2.899 1.00 70.88 84 ASN A CA 1
ATOM 663 C C . ASN A 1 84 ? 18.730 1.050 -2.608 1.00 70.88 84 ASN A C 1
ATOM 665 O O . ASN A 1 84 ? 19.665 1.844 -2.732 1.00 70.88 84 ASN A O 1
ATOM 669 N N . MET A 1 85 ? 18.932 -0.209 -2.205 1.00 60.50 85 MET A N 1
ATOM 670 C CA . MET A 1 85 ? 20.262 -0.806 -2.147 1.00 60.50 85 MET A CA 1
ATOM 671 C C . MET A 1 85 ? 20.729 -1.123 -3.574 1.00 60.50 85 MET A C 1
ATOM 673 O O . MET A 1 85 ? 20.049 -1.866 -4.279 1.00 60.50 85 MET A O 1
ATOM 677 N N . PRO A 1 86 ? 21.886 -0.597 -4.018 1.00 54.28 86 PRO A N 1
ATOM 678 C CA . PRO A 1 86 ? 22.471 -1.038 -5.275 1.00 54.28 86 PRO A CA 1
ATOM 679 C C . PRO A 1 86 ? 22.804 -2.528 -5.153 1.00 54.28 86 PRO A C 1
ATOM 681 O O . PRO A 1 86 ? 23.328 -2.948 -4.115 1.00 54.28 86 PRO A O 1
ATOM 684 N N . GLU A 1 87 ? 22.522 -3.318 -6.195 1.00 49.03 87 GLU A N 1
ATOM 685 C CA . GLU A 1 87 ? 23.034 -4.685 -6.297 1.00 49.03 87 GLU A CA 1
ATOM 686 C C . GLU A 1 87 ? 24.526 -4.671 -5.943 1.00 49.03 87 GLU A C 1
ATOM 688 O O . GLU A 1 87 ? 25.347 -4.054 -6.630 1.00 49.03 87 GLU A O 1
ATOM 693 N N . ARG A 1 88 ? 24.902 -5.335 -4.845 1.00 52.00 88 ARG A N 1
ATOM 694 C CA . ARG A 1 88 ? 26.302 -5.685 -4.624 1.00 52.00 88 ARG A CA 1
ATOM 695 C C . ARG A 1 88 ? 26.641 -6.719 -5.689 1.00 52.00 88 ARG A C 1
ATOM 697 O O . ARG A 1 88 ? 26.372 -7.901 -5.501 1.00 52.00 88 ARG A O 1
ATOM 704 N N . GLY A 1 89 ? 27.200 -6.258 -6.806 1.00 55.09 89 GLY A N 1
ATOM 705 C CA . GLY A 1 89 ? 27.820 -7.138 -7.789 1.00 55.09 89 GLY A CA 1
ATOM 706 C C . GLY A 1 89 ? 28.807 -8.088 -7.094 1.00 55.09 89 GLY A C 1
ATOM 707 O O . GLY A 1 89 ? 29.374 -7.721 -6.055 1.00 55.09 89 GLY A O 1
ATOM 708 N N . PRO A 1 90 ? 28.993 -9.312 -7.619 1.00 56.34 90 PRO A N 1
ATOM 709 C CA . PRO A 1 90 ? 29.839 -10.312 -6.983 1.00 56.34 90 PRO A CA 1
ATOM 710 C C . PRO A 1 90 ? 31.251 -9.751 -6.756 1.00 56.34 90 PRO A C 1
ATOM 712 O O . PRO A 1 90 ? 31.710 -8.921 -7.551 1.00 56.34 90 PRO A O 1
ATOM 715 N N . PRO A 1 91 ? 31.942 -10.168 -5.677 1.00 54.59 91 PRO A N 1
ATOM 716 C CA . PRO A 1 91 ? 33.291 -9.702 -5.398 1.00 54.59 91 PRO A CA 1
ATOM 717 C C . PRO A 1 91 ? 34.165 -9.986 -6.620 1.00 54.59 91 PRO A C 1
ATOM 719 O O . PRO A 1 91 ? 34.296 -11.135 -7.046 1.00 54.59 91 PRO A O 1
ATOM 722 N N . ARG A 1 92 ? 34.720 -8.925 -7.214 1.00 55.56 92 ARG A N 1
ATOM 723 C CA . ARG A 1 92 ? 35.725 -9.068 -8.266 1.00 55.56 92 ARG A CA 1
ATOM 724 C C . ARG A 1 92 ? 36.927 -9.759 -7.628 1.00 55.56 92 ARG A C 1
ATOM 726 O O . ARG A 1 92 ? 37.489 -9.226 -6.673 1.00 55.56 92 ARG A O 1
ATOM 733 N N . SER A 1 93 ? 37.193 -10.974 -8.102 1.00 69.38 93 SER A N 1
ATOM 734 C CA . SER A 1 93 ? 38.371 -11.774 -7.757 1.00 69.38 93 SER A CA 1
ATOM 735 C C . SER A 1 93 ? 39.649 -11.094 -8.231 1.00 69.38 93 SER A C 1
ATOM 737 O O . SER A 1 93 ? 39.576 -10.382 -9.260 1.00 69.38 93 SER A O 1
#

pLDDT: mean 82.49, std 11.17, range [47.88, 93.75]

InterPro domains:
  IPR027417 P-loop containing nucleoside triphosphate hydrolase [G3DSA:3.40.50.300] (3-89)
  IPR038727 NadR/Ttd14, AAA domain [PF13521] (6-84)

Radius of gyration: 16.87 Å; chains: 1; bounding box: 51×23×43 Å

Sequence (93 aa):
MYSKNVYIVSAQCTGKTTLVNRLDQHFHDNPPPAGTPAIIKEVARTVLVQHNFTADDITSSQERCLLLQRFILETQTKAEKEHNMPERGPPRS

Secondary structure (DSSP, 8-state):
-PPPP------TTSSHHHHHHHHHHHHHHS--TT-PPP----HHHHHHHHTT--HHHHHS-HHHHHHHHHHHHHHHHHHHHHHHS---PPP--